Protein AF-A0A2V8SUB5-F1 (afdb_monomer)

Nearest PDB structures (foldseek):
  7oky-assembly1_O  TM=3.556E-01  e=3.088E+00  Homo sapiens

Solvent-accessible surface area (backbone atoms only — not comparable to full-atom values): 8252 Å² total; per-residue (Å²): 115,74,67,60,56,53,50,52,52,52,50,54,54,56,58,64,65,64,72,72,76,71,86,78,77,89,71,86,48,48,80,43,78,40,95,49,58,37,26,51,75,94,45,80,44,70,53,44,54,32,37,39,30,78,46,75,82,51,97,53,35,32,38,43,32,47,29,37,70,86,77,71,47,71,51,76,44,58,22,38,53,46,82,66,74,36,83,55,72,74,39,82,38,69,48,77,56,97,90,40,40,28,57,41,34,41,38,28,52,73,38,23,29,32,53,71,61,80,74,76,78,78,75,86,82,84,85,89,91,82,86,75,92,76,136

Foldseek 3Di:
DVVVVVVVVVVVVVVVVVVPPPPDDDAPWDKDFAQAWADEAPDTDGGGIWTWDWADPDPFKIKIWIADPPPRDIDIFIWTFDDDQDADAWDFDWDADPNHTYRAWIHHRGTIIGTDHDDDPPPPPDDDDDDDDDD

pLDDT: mean 79.71, std 17.34, range [40.88, 96.88]

Mean predicted aligned error: 13.2 Å

Structure (mmCIF, N/CA/C/O backbone):
data_AF-A0A2V8SUB5-F1
#
_entry.id   AF-A0A2V8SUB5-F1
#
loop_
_atom_site.group_PDB
_atom_site.id
_atom_site.type_symbol
_atom_site.label_atom_id
_atom_site.label_alt_id
_atom_site.label_comp_id
_atom_site.label_asym_id
_atom_site.label_entity_id
_atom_site.label_seq_id
_atom_site.pdbx_PDB_ins_code
_atom_site.Cartn_x
_atom_site.Cartn_y
_atom_site.Cartn_z
_atom_site.occupancy
_atom_site.B_iso_or_equiv
_atom_site.auth_seq_id
_atom_site.auth_comp_id
_atom_site.auth_asym_id
_atom_site.auth_atom_id
_atom_site.pdbx_PDB_model_num
ATOM 1 N N . MET A 1 1 ? 28.743 40.360 -40.166 1.00 56.12 1 MET A N 1
ATOM 2 C CA . MET A 1 1 ? 28.115 40.719 -38.870 1.00 56.12 1 MET A CA 1
ATOM 3 C C . MET A 1 1 ? 26.658 40.257 -38.737 1.00 56.12 1 MET A C 1
ATOM 5 O O . MET A 1 1 ? 26.327 39.725 -37.691 1.00 56.12 1 MET A O 1
ATOM 9 N N . LYS A 1 2 ? 25.806 40.342 -39.776 1.00 59.09 2 LYS A N 1
ATOM 10 C CA . LYS A 1 2 ? 24.387 39.904 -39.707 1.00 59.09 2 LYS A CA 1
ATOM 11 C C . LYS A 1 2 ? 24.173 38.422 -39.325 1.00 59.09 2 LYS A C 1
ATOM 13 O O . LYS A 1 2 ? 23.242 38.112 -38.596 1.00 59.09 2 LYS A O 1
ATOM 18 N N . LYS A 1 3 ? 25.071 37.521 -39.749 1.00 66.75 3 LYS A N 1
ATOM 19 C CA . LYS A 1 3 ? 24.977 36.076 -39.457 1.00 66.75 3 LYS A CA 1
ATOM 20 C C . LYS A 1 3 ? 25.212 35.723 -37.979 1.00 66.75 3 LYS A C 1
ATOM 22 O O . LYS A 1 3 ? 24.627 34.768 -37.493 1.00 66.75 3 LYS A O 1
ATOM 27 N N . PHE A 1 4 ? 26.011 36.513 -37.255 1.00 75.62 4 PHE A N 1
ATOM 28 C CA . PHE A 1 4 ? 26.284 36.275 -35.830 1.00 75.62 4 PHE A CA 1
ATOM 29 C C . PHE A 1 4 ? 25.081 36.620 -34.946 1.00 75.62 4 PHE A C 1
ATOM 31 O O . PHE A 1 4 ? 24.773 35.877 -34.021 1.00 75.62 4 PHE A O 1
ATOM 38 N N . ILE A 1 5 ? 24.353 37.686 -35.291 1.00 76.75 5 ILE A N 1
ATOM 39 C CA . ILE A 1 5 ? 23.110 38.084 -34.611 1.00 76.75 5 ILE A CA 1
ATOM 40 C C . ILE A 1 5 ? 22.024 37.020 -34.809 1.00 76.75 5 ILE A C 1
ATOM 42 O O . ILE A 1 5 ? 21.286 36.693 -33.886 1.00 76.75 5 ILE A O 1
ATOM 46 N N . GLN A 1 6 ? 21.954 36.432 -36.006 1.00 80.38 6 GLN A N 1
ATOM 47 C CA . GLN A 1 6 ? 20.995 35.370 -36.301 1.00 80.38 6 GLN A CA 1
ATOM 48 C C . GLN A 1 6 ? 21.301 34.089 -35.514 1.00 80.38 6 GLN A C 1
ATOM 50 O O . GLN A 1 6 ? 20.382 33.466 -34.993 1.00 80.38 6 GLN A O 1
ATOM 55 N N . ILE A 1 7 ? 22.581 33.726 -35.379 1.00 82.50 7 ILE A N 1
ATOM 56 C CA . ILE A 1 7 ? 23.005 32.564 -34.587 1.00 82.50 7 ILE A CA 1
ATOM 57 C C . ILE A 1 7 ? 22.720 32.785 -33.097 1.00 82.50 7 ILE 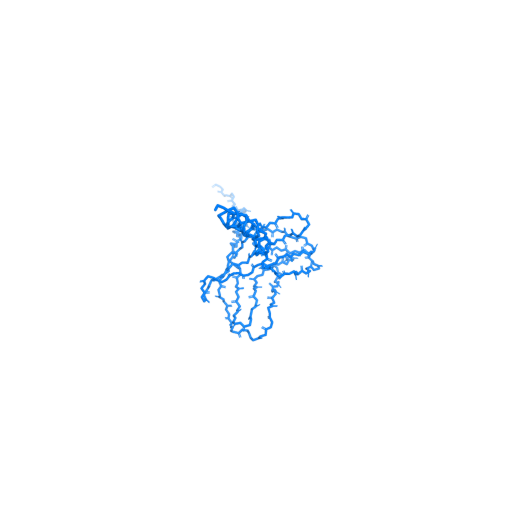A C 1
ATOM 59 O O . ILE A 1 7 ? 22.190 31.882 -32.457 1.00 82.50 7 ILE A O 1
ATOM 63 N N . SER A 1 8 ? 22.999 33.974 -32.545 1.00 81.31 8 SER A N 1
ATOM 64 C CA . SER A 1 8 ? 22.710 34.239 -31.128 1.00 81.31 8 SER A CA 1
ATOM 65 C C . SER A 1 8 ? 21.207 34.264 -30.848 1.00 81.31 8 SER A C 1
ATOM 67 O O . SER A 1 8 ? 20.776 33.732 -29.834 1.00 81.31 8 SER A O 1
ATOM 69 N N . ALA A 1 9 ? 20.399 34.819 -31.758 1.00 82.81 9 ALA A N 1
ATOM 70 C CA . ALA A 1 9 ? 18.943 34.805 -31.636 1.00 82.81 9 ALA A CA 1
ATOM 71 C C . ALA A 1 9 ? 18.378 33.377 -31.686 1.00 82.81 9 ALA A C 1
ATOM 73 O O . ALA A 1 9 ? 17.504 33.038 -30.889 1.00 82.81 9 ALA A O 1
ATOM 74 N N . LEU A 1 10 ? 18.910 32.525 -32.571 1.00 81.56 10 LEU A N 1
ATOM 75 C CA . LEU A 1 10 ? 18.506 31.122 -32.654 1.00 81.56 10 LEU A CA 1
ATOM 76 C C . LEU A 1 10 ? 18.893 30.350 -31.385 1.00 81.56 10 LEU A C 1
ATOM 78 O O . LEU A 1 10 ? 18.103 29.550 -30.894 1.00 81.56 10 LEU A O 1
ATOM 82 N N . LEU A 1 11 ? 20.083 30.617 -30.836 1.00 81.75 11 LEU A N 1
ATOM 83 C CA . LEU A 1 11 ? 20.579 29.965 -29.625 1.00 81.75 11 LEU A CA 1
ATOM 84 C C . LEU A 1 11 ? 19.766 30.376 -28.388 1.00 81.75 11 LEU A C 1
ATOM 86 O O . LEU A 1 11 ? 19.362 29.513 -27.612 1.00 81.75 11 LEU A O 1
ATOM 90 N N . SER A 1 12 ? 19.446 31.667 -28.244 1.00 78.62 12 SER A N 1
ATOM 91 C CA . SER A 1 12 ? 18.570 32.166 -27.176 1.00 78.62 12 SER A CA 1
ATOM 92 C C . SER A 1 12 ? 17.159 31.584 -27.269 1.00 78.62 12 SER A C 1
ATOM 94 O O . SER A 1 12 ? 16.568 31.236 -26.249 1.00 78.62 12 SER A O 1
ATOM 96 N N . LEU A 1 13 ? 16.632 31.424 -28.488 1.00 76.62 13 LEU A N 1
ATOM 97 C CA . LEU A 1 13 ? 15.332 30.796 -28.708 1.00 76.62 13 LEU A CA 1
ATOM 98 C C . LEU A 1 13 ? 15.346 29.315 -28.295 1.00 76.62 13 LEU A C 1
ATOM 100 O O . LEU A 1 13 ? 14.406 28.845 -27.664 1.00 76.62 13 LEU A O 1
ATOM 104 N N . LEU A 1 14 ? 16.435 28.595 -28.576 1.00 79.06 14 LEU A 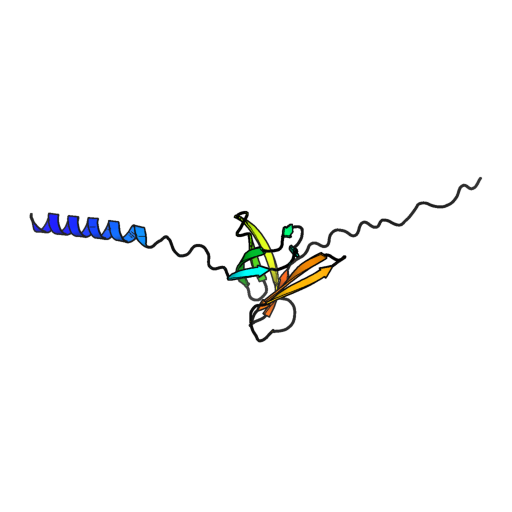N 1
ATOM 105 C CA . LEU A 1 14 ? 16.594 27.180 -28.226 1.00 79.06 14 LEU A CA 1
ATOM 106 C C . LEU A 1 14 ? 16.687 26.952 -26.707 1.00 79.06 14 LEU A C 1
ATOM 108 O O . LEU A 1 14 ? 16.159 25.963 -26.199 1.00 79.06 14 LEU A O 1
ATOM 112 N N . VAL A 1 15 ? 17.295 27.883 -25.962 1.00 71.00 15 VAL A N 1
ATOM 113 C CA . VAL A 1 15 ? 17.348 27.828 -24.489 1.00 71.00 15 VAL A CA 1
ATOM 114 C C . VAL A 1 15 ? 15.955 28.008 -23.870 1.00 71.00 15 VAL A C 1
ATOM 116 O O . VAL A 1 15 ? 15.626 27.312 -22.911 1.00 71.00 15 VAL A O 1
ATOM 119 N N . LEU A 1 16 ? 15.099 28.859 -24.448 1.00 68.00 16 LEU A N 1
ATOM 120 C CA . LEU A 1 16 ? 13.736 29.089 -23.945 1.00 68.00 16 LEU A CA 1
ATOM 121 C C . LEU A 1 16 ? 12.828 27.854 -24.076 1.00 68.00 16 LEU A C 1
ATOM 123 O O . LEU A 1 16 ? 11.980 27.631 -23.215 1.00 68.00 16 LEU A O 1
ATOM 127 N N . PHE A 1 17 ? 13.029 27.011 -25.094 1.00 65.88 17 PHE A N 1
ATOM 128 C CA . PHE A 1 17 ? 12.235 25.788 -25.276 1.00 65.88 17 PHE A CA 1
ATOM 129 C C . PHE A 1 17 ? 12.621 24.634 -24.334 1.00 65.88 17 PHE A C 1
ATOM 131 O O . PHE A 1 17 ? 11.826 23.715 -24.152 1.00 65.88 17 PHE A O 1
ATOM 138 N N . ASN A 1 18 ? 13.794 24.673 -23.693 1.00 60.62 18 ASN A N 1
ATOM 139 C CA . ASN A 1 18 ? 14.250 23.580 -22.823 1.00 60.62 18 ASN A CA 1
ATOM 140 C C . ASN A 1 18 ? 13.660 23.617 -21.400 1.00 60.62 18 ASN A C 1
ATOM 142 O O . ASN A 1 18 ? 13.695 22.608 -20.701 1.00 60.62 18 ASN A O 1
ATOM 146 N N . VAL A 1 19 ? 13.078 24.738 -20.958 1.00 60.09 19 VAL A N 1
ATOM 147 C CA . VAL A 1 19 ? 12.559 24.869 -19.578 1.00 60.09 19 VAL A CA 1
ATOM 148 C C . VAL A 1 19 ? 11.167 24.233 -19.411 1.00 60.09 19 VAL A C 1
ATOM 150 O O . VAL A 1 19 ? 10.768 23.889 -18.302 1.00 60.09 19 VAL A O 1
ATOM 153 N N . ALA A 1 20 ? 10.433 24.005 -20.505 1.00 58.03 20 ALA A N 1
ATOM 154 C CA . ALA A 1 20 ? 9.051 23.518 -20.458 1.00 58.03 20 ALA A CA 1
ATOM 155 C C . ALA A 1 20 ? 8.903 21.985 -20.331 1.00 58.03 20 ALA A C 1
ATOM 157 O O . ALA A 1 20 ? 7.803 21.504 -20.077 1.00 58.03 20 ALA A O 1
ATOM 158 N N . ALA A 1 21 ? 9.977 21.202 -20.485 1.00 56.97 21 ALA A N 1
ATOM 159 C CA . ALA A 1 21 ? 9.886 19.736 -20.559 1.00 56.97 21 ALA A CA 1
ATOM 160 C C . ALA A 1 21 ? 9.977 19.001 -19.200 1.00 56.97 21 ALA A C 1
ATOM 162 O O . ALA A 1 21 ? 9.869 17.779 -19.161 1.00 56.97 21 ALA A O 1
ATOM 163 N N . SER A 1 22 ? 10.173 19.713 -18.085 1.00 54.91 22 SER A N 1
ATOM 164 C CA . SER A 1 22 ? 10.428 19.102 -16.763 1.00 54.91 22 SER A CA 1
ATOM 165 C C . SER A 1 22 ? 9.156 18.795 -15.946 1.00 54.91 22 SER A C 1
ATOM 167 O O . SER A 1 22 ? 9.177 18.014 -14.994 1.00 54.91 22 SER A O 1
ATOM 169 N N . VAL A 1 23 ? 8.007 19.367 -16.313 1.00 53.19 23 VAL A N 1
ATOM 170 C CA . VAL A 1 23 ? 6.792 19.337 -15.477 1.00 53.19 23 VAL A CA 1
ATOM 171 C C . VAL A 1 23 ? 5.870 18.181 -15.884 1.00 53.19 23 VAL A C 1
ATOM 173 O O . VAL A 1 23 ? 4.789 18.394 -16.417 1.00 53.19 23 VAL A O 1
ATOM 176 N N . GLY A 1 24 ? 6.307 16.932 -15.701 1.00 51.09 24 GLY A N 1
ATOM 177 C CA . GLY A 1 24 ? 5.472 15.783 -16.097 1.00 51.09 24 GLY A CA 1
ATOM 178 C C . GLY A 1 24 ? 5.771 14.431 -15.453 1.00 51.09 24 GLY A C 1
ATOM 179 O O . GLY A 1 24 ? 5.019 13.489 -15.675 1.00 51.09 24 GLY A O 1
ATOM 180 N N . GLN A 1 25 ? 6.831 14.299 -14.652 1.00 45.91 25 GLN A N 1
ATOM 181 C CA . GLN A 1 25 ? 7.269 12.990 -14.139 1.00 45.91 25 GLN A CA 1
ATOM 182 C C . GLN A 1 25 ? 6.953 12.711 -12.658 1.00 45.91 25 GLN A C 1
ATOM 184 O O . GLN A 1 25 ? 7.345 11.660 -12.159 1.00 45.91 25 GLN A O 1
ATOM 189 N N . SER A 1 26 ? 6.272 13.594 -11.916 1.00 47.81 26 SER A N 1
ATOM 190 C CA . SER A 1 26 ? 6.350 13.524 -10.443 1.00 47.81 26 SER A CA 1
ATOM 191 C C . SER A 1 26 ? 5.401 12.554 -9.720 1.00 47.81 26 SER A C 1
ATOM 193 O O . SER A 1 26 ? 5.591 12.355 -8.523 1.00 47.81 26 SER A O 1
ATOM 195 N N . ASN A 1 27 ? 4.430 11.892 -10.363 1.00 52.06 27 ASN A N 1
ATOM 196 C CA . ASN A 1 27 ? 3.442 11.081 -9.628 1.00 52.06 27 ASN A CA 1
ATOM 197 C C . ASN A 1 27 ? 3.008 9.790 -10.350 1.00 52.06 27 ASN A C 1
ATOM 199 O O . ASN A 1 27 ? 1.827 9.599 -10.614 1.00 52.06 27 ASN A O 1
ATOM 203 N N . PHE A 1 28 ? 3.934 8.866 -10.630 1.00 67.31 28 PHE A N 1
ATOM 204 C CA . PHE A 1 28 ? 3.570 7.501 -11.047 1.00 67.31 28 PHE A 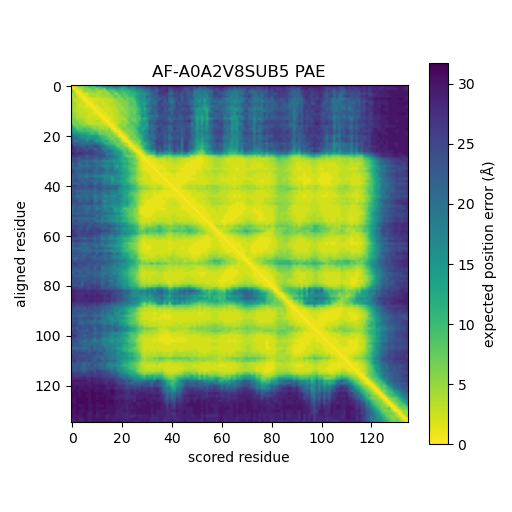CA 1
ATOM 205 C C . PHE A 1 28 ? 2.976 6.717 -9.862 1.00 67.31 28 PHE A C 1
ATOM 207 O O . PHE A 1 28 ? 3.663 5.954 -9.187 1.00 67.31 28 PHE A O 1
ATOM 214 N N . GLY A 1 29 ? 1.701 6.959 -9.571 1.00 79.12 29 GLY A N 1
ATOM 215 C CA . GLY A 1 29 ? 0.887 6.172 -8.652 1.00 79.12 29 GLY A CA 1
ATOM 216 C C . GLY A 1 29 ? -0.353 5.628 -9.354 1.00 79.12 29 GLY A C 1
ATOM 217 O O . GLY A 1 29 ? -0.684 6.044 -10.458 1.00 79.12 29 GLY A O 1
ATOM 218 N N . THR A 1 30 ? -1.006 4.653 -8.734 1.00 89.19 30 THR A N 1
ATOM 219 C CA . THR A 1 30 ? -2.296 4.117 -9.176 1.00 89.19 30 THR A CA 1
ATOM 220 C C . THR A 1 30 ? -3.401 4.736 -8.338 1.00 89.19 30 THR A C 1
ATOM 222 O O . THR A 1 30 ? -3.360 4.626 -7.111 1.00 89.19 30 THR A O 1
ATOM 225 N N . ASP A 1 31 ? -4.381 5.347 -8.996 1.00 92.75 31 ASP A N 1
ATOM 226 C CA . ASP A 1 31 ? -5.600 5.823 -8.350 1.00 92.75 31 ASP A CA 1
ATOM 227 C C . ASP A 1 31 ? -6.466 4.633 -7.924 1.00 92.75 31 ASP A C 1
ATOM 229 O O . ASP A 1 31 ? -6.762 3.736 -8.719 1.00 92.75 31 ASP A O 1
ATOM 233 N N . VAL A 1 32 ? -6.867 4.611 -6.655 1.00 93.00 32 VAL A N 1
ATOM 234 C CA . VAL A 1 32 ? -7.738 3.578 -6.093 1.00 93.00 32 VAL A CA 1
ATOM 235 C C . VAL A 1 32 ? -8.837 4.212 -5.251 1.00 93.00 32 VAL A C 1
ATOM 237 O O . VAL A 1 32 ? -8.583 5.099 -4.440 1.00 93.00 32 VAL A O 1
ATOM 240 N N . ASN A 1 33 ? -10.057 3.705 -5.403 1.00 95.94 33 ASN A N 1
ATOM 241 C CA . ASN A 1 33 ? -11.172 4.029 -4.523 1.00 95.94 33 ASN A CA 1
ATOM 242 C C . ASN A 1 33 ? -11.349 2.896 -3.502 1.00 95.94 33 ASN A C 1
ATOM 244 O O . ASN A 1 33 ? -11.544 1.738 -3.884 1.00 95.94 33 ASN A O 1
ATOM 248 N N . ILE A 1 34 ? -11.254 3.213 -2.209 1.00 96.12 34 ILE A N 1
ATOM 249 C CA . ILE A 1 34 ? -11.433 2.251 -1.115 1.00 96.12 34 ILE A CA 1
ATOM 250 C C . ILE A 1 34 ? -12.739 2.597 -0.380 1.00 96.12 34 ILE A C 1
ATOM 252 O O . ILE A 1 34 ? -12.796 3.613 0.314 1.00 96.12 34 ILE A O 1
ATOM 256 N N . PRO A 1 35 ? -13.796 1.766 -0.482 1.00 96.69 35 PRO A N 1
ATOM 257 C CA . PRO A 1 35 ? -15.146 2.117 -0.026 1.00 96.69 35 PRO A CA 1
ATOM 258 C C . PRO A 1 35 ? -15.381 1.886 1.479 1.00 96.69 35 PRO A C 1
ATOM 260 O O . PRO A 1 35 ? -16.519 1.760 1.928 1.00 96.69 35 PRO A O 1
ATOM 263 N N . PHE A 1 36 ? -14.320 1.768 2.275 1.00 96.88 36 PHE A N 1
ATOM 264 C CA . PHE A 1 36 ? -14.393 1.547 3.717 1.00 96.88 36 PHE A CA 1
ATOM 265 C C . PHE A 1 36 ? -13.179 2.152 4.422 1.00 96.88 36 PHE A C 1
ATOM 267 O O . PHE A 1 36 ? -12.109 2.254 3.831 1.00 96.88 36 PHE A O 1
ATOM 274 N N . ALA A 1 37 ? -13.334 2.487 5.703 1.00 96.69 37 ALA A N 1
ATOM 275 C CA . ALA A 1 37 ? -12.208 2.868 6.547 1.00 96.69 37 ALA A CA 1
ATOM 276 C C . ALA A 1 37 ? -11.264 1.676 6.780 1.00 96.69 37 ALA A C 1
ATOM 278 O O . ALA A 1 37 ? -11.708 0.528 6.928 1.00 96.69 37 ALA A O 1
ATOM 279 N N . PHE A 1 38 ? -9.963 1.950 6.805 1.00 96.38 38 PHE A N 1
ATOM 280 C CA . PHE A 1 38 ? -8.913 0.947 6.953 1.00 96.38 38 PHE A CA 1
ATOM 281 C C . PHE A 1 38 ? -7.692 1.512 7.680 1.00 96.38 38 PHE A C 1
ATOM 283 O O . PHE A 1 38 ? -7.524 2.719 7.814 1.00 96.38 38 PHE A O 1
ATOM 290 N N . ASN A 1 39 ? -6.819 0.621 8.131 1.00 95.00 39 ASN A N 1
ATOM 291 C CA . ASN A 1 39 ? -5.580 0.957 8.815 1.00 95.00 39 ASN A CA 1
ATOM 292 C C . ASN A 1 39 ? -4.365 0.433 8.051 1.00 95.00 39 ASN A C 1
ATOM 294 O O . ASN A 1 39 ? -4.423 -0.629 7.423 1.00 95.00 39 ASN A O 1
ATOM 298 N N . VAL A 1 40 ? -3.240 1.135 8.165 1.00 93.62 40 VAL A N 1
ATOM 299 C CA . VAL A 1 40 ? -1.929 0.690 7.681 1.00 93.62 40 VAL A CA 1
ATOM 300 C C . VAL A 1 40 ? -0.893 0.922 8.774 1.00 93.62 40 VAL A C 1
ATOM 302 O O . VAL A 1 40 ? -0.498 2.054 9.051 1.00 93.62 40 VAL A O 1
ATOM 305 N N . GLY A 1 41 ? -0.454 -0.165 9.416 1.00 88.94 41 GLY A N 1
ATOM 306 C CA . GLY A 1 41 ? 0.324 -0.060 10.651 1.00 88.94 41 GLY A CA 1
ATOM 307 C C . GLY A 1 41 ? -0.483 0.687 11.715 1.00 88.94 41 GLY A C 1
ATOM 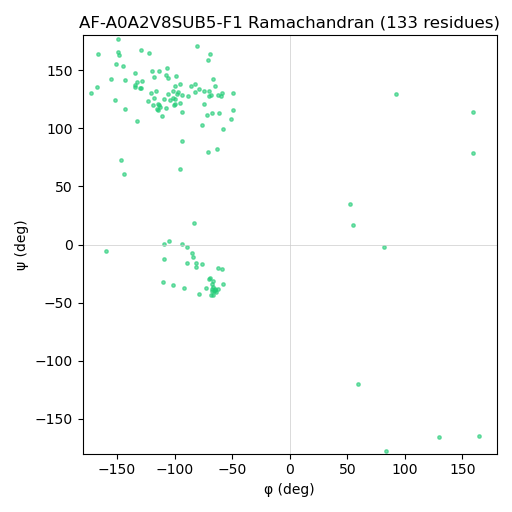308 O O . GLY A 1 41 ? -1.594 0.269 12.035 1.00 88.94 41 GLY A O 1
ATOM 309 N N . ASP A 1 42 ? 0.054 1.808 12.193 1.00 87.31 42 ASP A N 1
ATOM 310 C CA . ASP A 1 42 ? -0.553 2.633 13.248 1.00 87.31 42 ASP A CA 1
ATOM 311 C C . ASP A 1 42 ? -1.423 3.784 12.710 1.00 87.31 42 ASP A C 1
ATOM 313 O O . ASP A 1 42 ? -1.969 4.568 13.484 1.00 87.31 42 ASP A O 1
ATOM 317 N N . GLN A 1 43 ? -1.550 3.910 11.385 1.00 91.12 43 GLN A N 1
ATOM 318 C CA . GLN A 1 43 ? -2.293 4.995 10.749 1.00 91.12 43 GLN A CA 1
ATOM 319 C C . GLN A 1 43 ? -3.672 4.531 10.285 1.00 91.12 43 GLN A C 1
ATOM 321 O O . GLN A 1 43 ? -3.791 3.526 9.582 1.00 91.12 43 GLN A O 1
ATOM 326 N N . SER A 1 44 ? -4.697 5.318 10.608 1.00 93.50 44 SER A N 1
ATOM 327 C CA . SER A 1 44 ? -6.070 5.123 10.136 1.00 93.50 44 SER A CA 1
ATOM 328 C C . SER A 1 44 ? -6.402 6.025 8.947 1.00 93.50 44 SER A C 1
ATOM 330 O O . SER A 1 44 ? -5.957 7.175 8.867 1.00 93.50 44 SER A O 1
ATOM 332 N N . TYR A 1 45 ? -7.218 5.486 8.046 1.00 94.69 45 TYR A N 1
ATOM 333 C CA . TYR A 1 45 ? -7.673 6.095 6.804 1.00 94.69 45 TYR A CA 1
ATOM 334 C C . TYR A 1 45 ? -9.185 5.922 6.657 1.00 94.69 45 TYR A C 1
ATOM 336 O O . TYR A 1 45 ? -9.735 4.861 6.957 1.00 94.69 45 TYR A O 1
ATOM 344 N N . GLU A 1 46 ? -9.853 6.960 6.165 1.00 95.94 46 GLU A N 1
ATOM 345 C CA . GLU A 1 46 ? -11.291 6.938 5.886 1.00 95.94 46 GLU A CA 1
ATOM 346 C C . GLU A 1 46 ? -11.595 6.259 4.539 1.00 95.94 46 GLU A C 1
ATOM 348 O O . GLU A 1 46 ? -10.701 5.984 3.738 1.00 95.94 46 GLU A O 1
ATOM 353 N N . ALA A 1 47 ? -12.868 5.994 4.248 1.00 96.69 47 ALA A N 1
ATOM 354 C CA . ALA A 1 47 ? -13.257 5.609 2.891 1.00 96.69 47 ALA A CA 1
ATOM 355 C C . ALA A 1 47 ? -13.005 6.775 1.915 1.00 96.69 47 ALA A C 1
ATOM 357 O O . ALA A 1 47 ? -13.344 7.920 2.227 1.00 96.69 47 ALA A O 1
ATOM 358 N N . GLY A 1 48 ? -12.442 6.503 0.736 1.00 96.50 48 GLY A N 1
ATOM 359 C CA . GLY A 1 48 ? -12.156 7.558 -0.236 1.00 96.50 48 GLY A CA 1
ATOM 360 C C . GLY A 1 48 ? -11.191 7.174 -1.350 1.00 96.50 48 GLY A C 1
ATOM 361 O O . GLY A 1 48 ? -10.914 5.994 -1.583 1.00 96.50 48 GLY A O 1
ATOM 362 N N . ASP A 1 49 ? -10.703 8.208 -2.031 1.00 96.25 49 ASP A N 1
ATOM 363 C CA . ASP A 1 49 ? -9.782 8.114 -3.158 1.00 96.25 49 ASP A CA 1
ATOM 364 C C . ASP A 1 49 ? -8.334 8.314 -2.705 1.00 96.25 49 ASP A C 1
ATOM 366 O O . ASP A 1 49 ? -7.999 9.265 -1.989 1.00 96.25 49 ASP A O 1
ATOM 370 N N . TYR A 1 50 ? -7.471 7.409 -3.152 1.00 95.06 50 TYR A N 1
ATOM 371 C CA . TYR A 1 50 ? -6.068 7.355 -2.774 1.00 95.06 50 TYR A CA 1
ATOM 372 C C . TYR A 1 50 ? -5.183 7.147 -3.996 1.00 95.06 50 TYR A C 1
ATOM 374 O O . TYR A 1 50 ? -5.537 6.416 -4.918 1.00 95.06 50 TYR A O 1
ATOM 382 N N . ILE A 1 51 ? -3.983 7.719 -3.955 1.00 94.06 51 ILE A N 1
ATOM 383 C CA . ILE A 1 51 ? -2.911 7.421 -4.902 1.00 94.06 51 ILE A CA 1
ATOM 384 C C . ILE A 1 51 ? -1.943 6.461 -4.219 1.00 94.06 51 ILE A C 1
ATOM 386 O O . ILE A 1 51 ? -1.340 6.784 -3.191 1.00 94.06 51 ILE A O 1
ATOM 390 N N . LEU A 1 52 ? -1.771 5.277 -4.803 1.00 93.56 52 LEU A N 1
ATOM 391 C CA . LEU A 1 52 ? -0.832 4.272 -4.317 1.00 93.56 52 LEU A CA 1
ATOM 392 C C . LEU A 1 52 ? 0.417 4.220 -5.184 1.00 93.56 52 LEU A C 1
ATOM 394 O O . LEU A 1 52 ? 0.333 3.974 -6.385 1.00 93.56 52 LEU A O 1
ATOM 398 N N . LYS A 1 53 ? 1.593 4.380 -4.576 1.00 92.94 53 LYS A N 1
ATOM 399 C CA . LYS A 1 53 ? 2.881 4.221 -5.266 1.00 92.94 53 LYS A CA 1
ATOM 400 C C . LYS A 1 53 ? 3.597 3.001 -4.715 1.00 92.94 53 LYS A C 1
ATOM 402 O O . LYS A 1 53 ? 3.896 2.937 -3.526 1.00 92.94 53 LYS A O 1
ATOM 407 N N . PHE A 1 54 ? 3.840 2.025 -5.578 1.00 90.12 54 PHE A N 1
ATOM 408 C CA . PHE A 1 54 ? 4.527 0.790 -5.226 1.00 90.12 54 PHE A CA 1
ATOM 409 C C . PHE A 1 54 ? 5.930 0.802 -5.831 1.00 90.12 54 PHE A C 1
ATOM 411 O O . PHE A 1 54 ? 6.077 0.796 -7.052 1.00 90.12 54 PHE A O 1
ATOM 418 N N . GLU A 1 55 ? 6.956 0.777 -4.984 1.00 90.94 55 GLU A N 1
ATOM 419 C CA . GLU A 1 55 ? 8.356 0.825 -5.409 1.00 90.94 55 GLU A CA 1
ATOM 420 C C . GLU A 1 55 ? 9.099 -0.417 -4.922 1.00 90.94 55 GLU A C 1
ATOM 422 O O . GLU A 1 55 ? 9.026 -0.798 -3.756 1.00 90.94 55 GLU A O 1
ATOM 427 N N . ARG A 1 56 ? 9.824 -1.082 -5.823 1.00 88.12 56 ARG A N 1
ATOM 428 C CA . ARG A 1 56 ? 10.659 -2.241 -5.483 1.00 88.12 56 ARG A CA 1
ATOM 429 C C . ARG A 1 56 ? 12.112 -1.833 -5.392 1.00 88.12 56 ARG A C 1
ATOM 431 O O . ARG A 1 56 ? 12.670 -1.359 -6.374 1.00 88.12 56 ARG A O 1
ATOM 438 N N . PHE A 1 57 ? 12.735 -2.141 -4.260 1.00 85.25 57 PHE A N 1
ATOM 439 C CA . PHE A 1 57 ? 14.181 -1.995 -4.094 1.00 85.25 57 PHE A CA 1
ATOM 440 C C . PHE A 1 57 ? 14.922 -3.279 -4.456 1.00 85.25 57 PHE A C 1
ATOM 442 O O . PHE A 1 57 ? 16.017 -3.241 -5.007 1.00 85.25 57 PHE A O 1
ATOM 449 N N . SER A 1 58 ? 14.336 -4.433 -4.128 1.00 86.31 58 SER A N 1
ATOM 450 C CA . SER A 1 58 ? 14.949 -5.740 -4.352 1.00 86.31 58 SER A CA 1
ATOM 451 C C . SER A 1 58 ? 13.890 -6.814 -4.603 1.00 86.31 58 SER A C 1
ATOM 453 O O . SER A 1 58 ? 12.685 -6.574 -4.509 1.00 86.31 58 SER A O 1
ATOM 455 N N . ALA A 1 59 ? 14.332 -8.042 -4.882 1.00 83.12 59 ALA A N 1
ATOM 456 C CA . ALA A 1 59 ? 13.434 -9.193 -4.984 1.00 83.12 59 ALA A CA 1
ATOM 457 C C . ALA A 1 59 ? 12.693 -9.508 -3.664 1.00 83.12 59 ALA A C 1
ATOM 459 O O . ALA A 1 59 ? 11.675 -10.205 -3.680 1.00 83.12 59 ALA A O 1
ATOM 460 N N . GLY A 1 60 ? 13.218 -9.026 -2.531 1.00 88.75 60 GLY A N 1
ATOM 461 C CA . GLY A 1 60 ? 12.712 -9.299 -1.188 1.00 88.75 60 GLY A CA 1
ATOM 462 C C . GLY A 1 60 ? 12.030 -8.116 -0.502 1.00 88.75 60 GLY A C 1
ATOM 463 O O . GLY A 1 60 ? 11.368 -8.330 0.507 1.00 88.75 60 GLY A O 1
ATOM 464 N N . SER A 1 61 ? 12.160 -6.896 -1.026 1.00 91.00 61 SER A N 1
ATOM 465 C CA . SER A 1 61 ? 11.728 -5.684 -0.321 1.00 91.00 61 SER A CA 1
ATOM 466 C C . SER A 1 61 ? 11.134 -4.650 -1.269 1.00 91.00 61 SER A C 1
ATOM 468 O O . SER A 1 61 ? 11.621 -4.438 -2.384 1.00 91.00 61 SER A O 1
ATOM 470 N N . ALA A 1 62 ? 10.084 -3.989 -0.798 1.00 93.12 62 ALA A N 1
ATOM 471 C CA . ALA A 1 62 ? 9.374 -2.940 -1.511 1.00 93.12 62 ALA A CA 1
ATOM 472 C C . ALA A 1 62 ? 8.814 -1.909 -0.524 1.00 93.12 62 ALA A C 1
ATOM 474 O O . ALA A 1 62 ? 8.669 -2.198 0.662 1.00 93.12 62 ALA A O 1
ATOM 475 N N . THR A 1 63 ? 8.451 -0.733 -1.014 1.00 94.25 63 THR A N 1
ATOM 476 C CA . THR A 1 63 ? 7.652 0.259 -0.293 1.00 94.25 63 THR A CA 1
ATOM 477 C C . THR A 1 63 ? 6.300 0.447 -0.949 1.00 94.25 63 THR A C 1
ATOM 479 O O . THR A 1 63 ? 6.131 0.286 -2.160 1.00 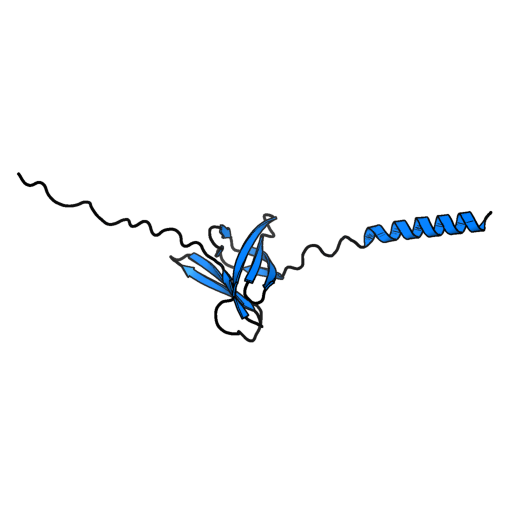94.25 63 THR A O 1
ATOM 482 N N . LEU A 1 64 ? 5.320 0.774 -0.114 1.00 94.19 64 LEU A N 1
ATOM 483 C CA . LEU A 1 64 ? 4.028 1.273 -0.547 1.00 94.19 64 LEU A CA 1
ATOM 484 C C . LEU A 1 64 ? 3.849 2.664 0.041 1.00 94.19 64 LEU A C 1
ATOM 486 O O . LEU A 1 64 ? 3.843 2.821 1.260 1.00 94.19 64 LEU A O 1
ATOM 490 N N . THR A 1 65 ? 3.687 3.654 -0.821 1.00 95.00 65 THR A N 1
ATOM 491 C CA . THR A 1 65 ? 3.259 4.994 -0.434 1.00 95.00 65 THR A CA 1
ATOM 492 C C . THR A 1 65 ? 1.764 5.117 -0.668 1.00 95.00 65 THR A C 1
ATOM 494 O O . THR A 1 65 ? 1.284 4.800 -1.756 1.00 95.00 65 THR A O 1
ATOM 497 N N . ILE A 1 66 ? 1.043 5.574 0.349 1.00 95.00 66 ILE A N 1
ATOM 498 C CA . ILE A 1 66 ? -0.398 5.811 0.329 1.00 95.00 66 ILE A CA 1
ATOM 499 C C . ILE A 1 66 ? -0.603 7.306 0.490 1.00 95.00 66 ILE A C 1
ATOM 501 O O . ILE A 1 66 ? -0.252 7.859 1.532 1.00 95.00 66 ILE A O 1
ATOM 505 N N . GLN A 1 67 ? -1.160 7.942 -0.534 1.00 94.69 67 GLN A N 1
ATOM 506 C CA . GLN A 1 67 ? -1.455 9.366 -0.541 1.00 94.69 67 GLN A CA 1
ATOM 507 C C . GLN A 1 67 ? -2.967 9.587 -0.592 1.00 94.69 67 GLN A C 1
ATOM 509 O O . GLN A 1 67 ? -3.634 9.148 -1.524 1.00 94.69 67 GLN A O 1
ATOM 514 N N . ASP A 1 68 ? -3.496 10.271 0.415 1.00 93.31 68 ASP A N 1
ATOM 515 C CA . ASP A 1 68 ? -4.877 10.743 0.483 1.00 93.31 68 ASP A CA 1
ATOM 516 C C . ASP A 1 68 ? -5.051 11.946 -0.454 1.00 93.31 68 ASP A C 1
ATOM 518 O O . ASP A 1 68 ? -4.367 12.963 -0.300 1.00 93.31 68 ASP A O 1
ATOM 522 N N . VAL A 1 69 ? -5.961 11.831 -1.424 1.00 91.25 69 VAL A N 1
ATOM 523 C CA . VAL A 1 69 ? -6.222 12.888 -2.415 1.00 91.25 69 VAL A CA 1
ATOM 524 C C . VAL A 1 69 ? -6.908 14.102 -1.780 1.00 91.25 69 VAL A C 1
ATOM 526 O O . VAL A 1 69 ? -6.704 15.227 -2.226 1.00 91.25 69 VAL A O 1
ATOM 529 N N . LYS A 1 70 ? -7.699 13.904 -0.721 1.00 89.00 70 LYS A N 1
ATOM 530 C CA . LYS A 1 70 ? -8.472 14.968 -0.068 1.00 89.00 70 LYS A CA 1
ATOM 531 C C . LYS A 1 70 ? -7.615 15.819 0.861 1.00 89.00 70 LYS A C 1
ATOM 533 O O . LYS A 1 70 ? -7.794 17.031 0.919 1.00 89.00 70 LYS A O 1
ATOM 538 N N . ASN A 1 71 ? -6.740 15.175 1.630 1.00 87.75 71 ASN A N 1
ATOM 539 C CA . ASN A 1 71 ? -5.992 15.831 2.706 1.00 87.75 71 ASN A CA 1
ATOM 540 C C . ASN A 1 71 ? -4.498 16.002 2.396 1.00 87.75 71 ASN A C 1
ATOM 542 O O . ASN A 1 71 ? -3.757 16.453 3.267 1.00 87.75 71 ASN A O 1
ATOM 546 N N . GLU A 1 72 ? -4.047 15.561 1.217 1.00 82.44 72 GLU A N 1
ATOM 547 C CA . GLU A 1 72 ? -2.638 15.534 0.789 1.00 82.44 72 GLU A CA 1
ATOM 548 C C . GLU A 1 72 ? -1.697 14.788 1.758 1.00 82.44 72 GLU A C 1
ATOM 550 O O . GLU A 1 72 ? -0.472 14.906 1.692 1.00 82.44 72 GLU A O 1
ATOM 555 N N . LYS A 1 73 ? -2.254 13.976 2.666 1.00 87.38 73 LYS A N 1
ATOM 556 C CA . LYS A 1 73 ? -1.479 13.173 3.613 1.00 87.38 73 LYS A CA 1
ATOM 557 C C . LYS A 1 73 ? -0.849 12.002 2.882 1.00 87.38 73 LYS A C 1
ATOM 559 O O . LYS A 1 73 ? -1.540 11.277 2.176 1.00 87.38 73 LYS A O 1
ATOM 564 N N . SER A 1 74 ? 0.441 11.782 3.105 1.00 91.25 74 SER A N 1
ATOM 565 C CA . SER A 1 74 ? 1.185 10.679 2.503 1.00 91.25 74 SER A CA 1
ATOM 566 C C . SER A 1 74 ? 1.940 9.894 3.568 1.00 91.25 74 SER A C 1
ATOM 568 O O . SER A 1 74 ? 2.590 10.484 4.431 1.00 91.25 74 SER A O 1
ATOM 570 N N . GLN A 1 75 ? 1.862 8.567 3.505 1.00 93.06 75 GLN A N 1
ATOM 571 C CA . GLN A 1 75 ? 2.655 7.666 4.338 1.00 93.06 75 GLN A CA 1
ATOM 572 C C . GLN A 1 75 ? 3.310 6.612 3.462 1.00 93.06 75 GLN A C 1
ATOM 574 O O . GLN A 1 75 ? 2.649 5.986 2.636 1.00 93.06 75 GLN A O 1
ATOM 579 N N . THR A 1 76 ? 4.593 6.364 3.699 1.00 93.81 76 THR A N 1
ATOM 580 C CA . THR A 1 76 ? 5.325 5.258 3.084 1.00 93.81 76 THR A CA 1
ATOM 581 C C . THR A 1 76 ? 5.558 4.162 4.113 1.00 93.81 76 THR A C 1
ATOM 583 O O . THR A 1 76 ? 6.063 4.422 5.204 1.00 93.81 76 THR A O 1
ATOM 586 N N . VAL A 1 77 ? 5.210 2.925 3.762 1.00 93.94 77 VAL A N 1
ATOM 587 C CA . VAL A 1 77 ? 5.440 1.740 4.594 1.00 93.94 77 VAL A CA 1
ATOM 588 C C . VAL A 1 77 ? 6.371 0.754 3.908 1.00 93.94 77 VAL A C 1
ATOM 590 O O . VAL A 1 77 ? 6.325 0.574 2.688 1.00 93.94 77 VAL A O 1
ATOM 593 N N . LEU A 1 78 ? 7.215 0.101 4.707 1.00 93.62 78 LEU A N 1
ATOM 594 C CA . LEU A 1 78 ? 8.102 -0.955 4.236 1.00 93.62 78 LEU A CA 1
ATOM 595 C C . LEU A 1 78 ? 7.344 -2.284 4.163 1.00 93.6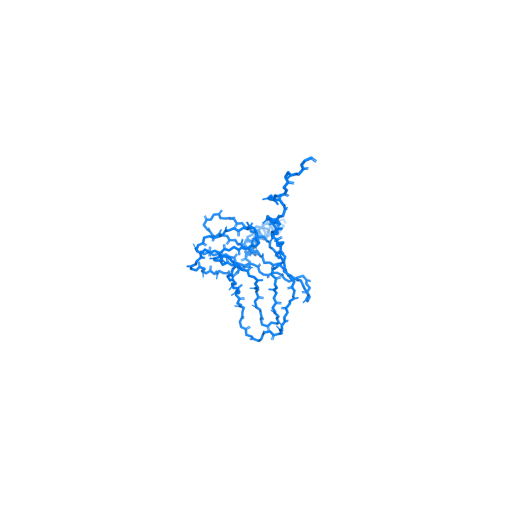2 78 LEU A C 1
ATOM 597 O O . LEU A 1 78 ? 6.580 -2.652 5.060 1.00 93.62 78 LEU A O 1
ATOM 601 N N . MET A 1 79 ? 7.592 -3.023 3.088 1.00 93.12 79 MET A N 1
ATOM 602 C CA . MET A 1 79 ? 7.025 -4.337 2.854 1.00 93.12 79 MET A CA 1
ATOM 603 C C . MET A 1 79 ? 8.121 -5.342 2.532 1.00 93.12 79 MET A C 1
ATOM 605 O O . MET A 1 79 ? 9.041 -5.068 1.757 1.00 93.12 79 MET A O 1
ATOM 609 N N . ASN A 1 80 ? 7.958 -6.547 3.063 1.00 93.06 80 ASN A N 1
ATOM 610 C CA . ASN A 1 80 ? 8.800 -7.681 2.726 1.00 93.06 80 ASN A CA 1
ATOM 611 C C . ASN A 1 80 ? 8.043 -8.641 1.821 1.00 93.06 80 ASN A C 1
ATOM 613 O O . ASN A 1 80 ? 6.843 -8.870 1.972 1.00 93.06 80 ASN A O 1
ATOM 617 N N . ALA A 1 81 ? 8.757 -9.225 0.874 1.00 90.06 81 ALA A N 1
ATOM 618 C CA . ALA A 1 81 ? 8.231 -10.291 0.055 1.00 90.06 81 ALA A CA 1
ATOM 619 C C . ALA A 1 81 ? 7.885 -11.495 0.943 1.00 90.06 81 ALA A C 1
ATOM 621 O O . ALA A 1 81 ? 8.715 -11.963 1.720 1.00 90.06 81 ALA A O 1
ATOM 622 N N . GLY A 1 82 ? 6.667 -12.008 0.814 1.00 79.12 82 GLY A N 1
ATOM 623 C CA . GLY A 1 82 ? 6.208 -13.154 1.588 1.00 79.12 82 GLY A CA 1
ATOM 624 C C . GLY A 1 82 ? 5.093 -13.899 0.870 1.00 79.12 82 GLY A C 1
ATOM 625 O O . GLY A 1 82 ? 4.232 -13.280 0.252 1.00 79.12 82 GLY A O 1
ATOM 626 N N . GLY A 1 83 ? 5.100 -15.228 0.971 1.00 69.69 83 GLY A N 1
ATOM 627 C CA . GLY A 1 83 ? 4.115 -16.104 0.334 1.00 69.69 83 GLY A CA 1
ATOM 628 C C . GLY A 1 83 ? 4.412 -16.446 -1.130 1.00 69.69 83 GLY A C 1
ATOM 629 O O . GLY A 1 83 ? 5.441 -16.062 -1.690 1.00 69.69 83 GLY A O 1
ATOM 630 N N . ASP A 1 84 ? 3.489 -17.196 -1.731 1.00 65.81 84 ASP A N 1
ATOM 631 C CA . ASP A 1 84 ? 3.643 -17.787 -3.059 1.00 65.81 84 ASP A CA 1
ATOM 632 C C . ASP A 1 84 ? 3.603 -16.766 -4.204 1.00 65.81 84 ASP A C 1
ATOM 634 O O . ASP A 1 84 ? 3.064 -15.654 -4.097 1.00 65.81 84 ASP A O 1
ATOM 638 N N . MET A 1 85 ? 4.165 -17.177 -5.345 1.00 67.88 85 MET A N 1
ATOM 639 C CA . MET A 1 85 ? 4.033 -16.456 -6.608 1.00 67.88 85 MET A CA 1
ATOM 640 C C . MET A 1 85 ? 2.554 -16.392 -6.997 1.00 67.88 85 MET A C 1
ATOM 642 O O . MET A 1 85 ? 1.927 -17.404 -7.301 1.00 67.88 85 MET A O 1
ATOM 646 N N . SER A 1 86 ? 1.994 -15.186 -6.994 1.00 66.00 86 SER A N 1
ATOM 647 C CA . SER A 1 86 ? 0.617 -14.946 -7.412 1.00 66.00 86 SER A CA 1
ATOM 648 C C . SER A 1 86 ? 0.619 -14.562 -8.885 1.00 66.00 86 SER A C 1
ATOM 650 O O . SER A 1 86 ? 1.126 -13.503 -9.229 1.00 66.00 86 SER A O 1
ATOM 652 N N . ARG A 1 87 ? 0.039 -15.388 -9.762 1.00 69.38 87 ARG A N 1
ATOM 653 C CA . ARG A 1 87 ? -0.244 -14.972 -11.145 1.00 69.38 87 ARG A CA 1
ATOM 654 C C . ARG A 1 87 ? -1.504 -14.106 -11.157 1.00 69.38 87 ARG A C 1
ATOM 656 O O . ARG A 1 87 ? -2.502 -14.483 -10.547 1.00 69.38 87 ARG A O 1
ATOM 663 N N . GLY A 1 88 ? -1.466 -12.974 -11.854 1.00 76.00 88 GLY A N 1
ATOM 664 C CA . GLY A 1 88 ? -2.631 -12.106 -12.054 1.00 76.00 88 GLY A CA 1
ATOM 665 C C . GLY A 1 88 ? -2.372 -10.641 -11.717 1.00 76.00 88 GLY A C 1
ATOM 66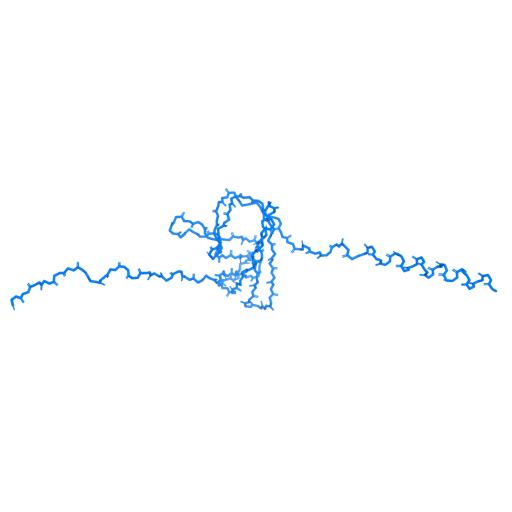6 O O . GLY A 1 88 ? -1.229 -10.217 -11.603 1.00 76.00 88 GLY A O 1
ATOM 667 N N . GLU A 1 89 ? -3.448 -9.874 -11.589 1.00 82.50 89 GLU A N 1
ATOM 668 C CA . GLU A 1 89 ? -3.429 -8.422 -11.384 1.00 82.50 89 GLU A CA 1
ATOM 669 C C . GLU A 1 89 ? -2.909 -8.003 -10.001 1.00 82.50 89 GLU A C 1
ATOM 671 O O . GLU A 1 89 ? -2.848 -8.800 -9.058 1.00 82.50 89 GLU A O 1
ATOM 676 N N . ILE A 1 90 ? -2.551 -6.721 -9.879 1.00 86.88 90 ILE A N 1
ATOM 677 C CA . ILE A 1 90 ? -2.189 -6.116 -8.597 1.00 86.88 90 ILE A CA 1
ATOM 678 C C . ILE A 1 90 ? -3.442 -6.040 -7.719 1.00 86.88 90 ILE A C 1
ATOM 680 O O . ILE A 1 90 ? -4.477 -5.544 -8.155 1.00 86.88 90 ILE A O 1
ATOM 684 N N . LYS A 1 91 ? -3.359 -6.533 -6.478 1.00 91.88 91 LYS A N 1
ATOM 685 C CA . LYS A 1 91 ? -4.473 -6.509 -5.519 1.00 91.88 91 LYS A CA 1
ATOM 686 C C . LYS A 1 91 ? -4.012 -6.042 -4.152 1.00 91.88 91 LYS A C 1
ATOM 688 O O . LYS A 1 91 ? -3.010 -6.527 -3.626 1.00 91.88 91 LYS A O 1
ATOM 693 N N . LEU A 1 92 ? -4.803 -5.166 -3.551 1.00 94.00 92 LEU A N 1
ATOM 694 C CA . LEU A 1 92 ? -4.701 -4.816 -2.141 1.00 94.00 92 LEU A CA 1
ATOM 695 C C . LEU A 1 92 ? -5.436 -5.876 -1.322 1.00 94.00 92 LEU A C 1
ATOM 697 O O . LEU A 1 92 ? -6.557 -6.258 -1.658 1.00 94.00 92 LEU A O 1
ATOM 701 N N . VAL A 1 93 ? -4.795 -6.384 -0.275 1.00 94.31 93 VAL A N 1
ATOM 702 C CA . VAL A 1 93 ? -5.367 -7.407 0.602 1.00 94.31 93 VAL A CA 1
ATOM 703 C C . VAL A 1 93 ? -5.574 -6.804 1.977 1.00 94.31 93 VAL A C 1
ATOM 705 O O . VAL A 1 93 ? -4.617 -6.378 2.627 1.00 94.31 93 VAL A O 1
ATOM 708 N N . PHE A 1 94 ? -6.833 -6.806 2.400 1.00 95.75 94 PHE A N 1
ATOM 709 C CA . PHE A 1 94 ? -7.250 -6.313 3.699 1.00 95.75 94 PHE A CA 1
ATOM 710 C C . PHE A 1 94 ? -7.665 -7.488 4.580 1.00 95.75 94 PHE A C 1
ATOM 712 O O . PHE A 1 94 ? -8.536 -8.262 4.185 1.00 95.75 94 PHE A O 1
ATOM 719 N N . ASP A 1 95 ? -7.068 -7.600 5.764 1.00 94.50 95 ASP A N 1
ATOM 720 C CA . ASP A 1 95 ? -7.487 -8.558 6.790 1.00 94.50 95 ASP A CA 1
ATOM 721 C C . ASP A 1 95 ? -8.195 -7.813 7.928 1.00 94.50 95 ASP A C 1
ATOM 723 O O . ASP A 1 95 ? -7.912 -6.643 8.196 1.00 94.50 95 ASP A O 1
ATOM 727 N N . THR A 1 96 ? -9.114 -8.489 8.612 1.00 94.12 96 THR A N 1
ATOM 728 C CA . THR A 1 96 ? -9.809 -7.927 9.776 1.00 94.12 96 THR A CA 1
ATOM 729 C C . THR A 1 96 ? -9.110 -8.368 11.060 1.00 94.12 96 THR A C 1
ATOM 731 O O . THR A 1 96 ? -9.014 -9.564 11.332 1.00 94.12 96 THR A O 1
ATOM 734 N N . LEU A 1 97 ? -8.659 -7.410 11.870 1.00 90.31 97 LEU A N 1
ATOM 735 C CA . LEU A 1 97 ? -8.064 -7.622 13.191 1.00 90.31 97 LEU A CA 1
ATOM 736 C C . LEU A 1 97 ? -8.867 -6.814 14.212 1.00 90.31 97 LEU A C 1
ATOM 738 O O . LEU A 1 97 ? -9.055 -5.615 14.032 1.00 90.31 97 LEU A O 1
ATOM 742 N N . GLU A 1 98 ? -9.387 -7.476 15.248 1.00 89.38 98 GLU A N 1
ATOM 743 C CA . GLU A 1 98 ? -10.170 -6.827 16.321 1.00 89.38 98 GLU A CA 1
ATOM 744 C C . GLU A 1 98 ? -11.345 -5.966 15.801 1.00 89.38 98 GLU A C 1
ATOM 746 O O . GLU A 1 98 ? -11.681 -4.923 16.351 1.00 89.38 98 GLU A O 1
ATOM 751 N N . GLY A 1 99 ? -11.980 -6.400 14.705 1.00 90.62 99 GLY A N 1
ATOM 752 C CA . GLY A 1 99 ? -13.102 -5.690 14.077 1.00 90.62 99 GLY A CA 1
ATOM 753 C C . GLY A 1 99 ? -12.704 -4.534 13.153 1.00 90.62 99 GLY A C 1
ATOM 754 O O . GLY A 1 99 ? -13.576 -3.947 12.516 1.00 90.62 99 GLY A O 1
ATOM 755 N N . GLN A 1 100 ? -11.410 -4.237 13.015 1.00 92.56 100 GLN A N 1
ATOM 756 C CA . GLN A 1 100 ? -10.893 -3.199 12.125 1.00 92.56 100 GLN A CA 1
ATOM 757 C C . GLN A 1 100 ? -10.201 -3.808 10.901 1.00 92.56 100 GLN A C 1
ATOM 759 O O . GLN A 1 100 ? -9.576 -4.865 10.987 1.00 92.56 100 GLN A O 1
ATOM 764 N N . ARG A 1 101 ? -10.306 -3.150 9.741 1.00 95.62 101 ARG A N 1
ATOM 765 C CA . ARG A 1 101 ? -9.666 -3.606 8.497 1.00 95.62 101 ARG A CA 1
ATOM 766 C C . ARG A 1 101 ? -8.257 -3.045 8.398 1.00 95.62 101 ARG A C 1
ATOM 768 O O . ARG A 1 101 ? -8.079 -1.837 8.474 1.00 95.62 101 ARG A O 1
ATOM 775 N N . TYR A 1 102 ? -7.277 -3.905 8.16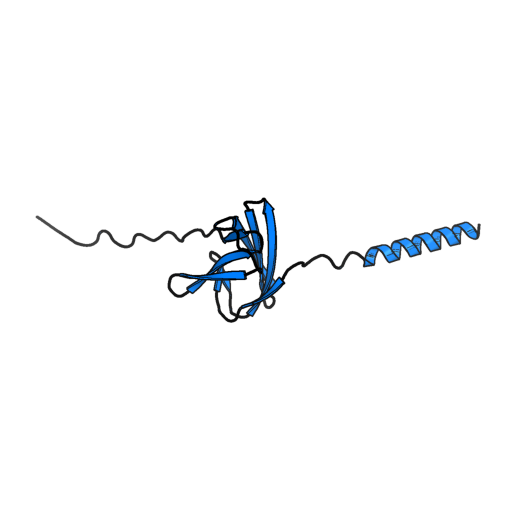2 1.00 95.75 102 TYR A N 1
ATOM 776 C CA . TYR A 1 102 ? -5.885 -3.524 7.959 1.00 95.75 102 TYR A CA 1
ATOM 777 C C . TYR A 1 102 ? -5.449 -3.890 6.553 1.00 95.75 102 TYR A C 1
ATOM 779 O O . TYR A 1 102 ? -5.646 -5.028 6.131 1.00 95.75 102 TYR A O 1
ATOM 787 N N . LEU A 1 103 ? -4.808 -2.963 5.842 1.00 95.31 103 LEU A N 1
ATOM 788 C CA . LEU A 1 103 ? -4.045 -3.321 4.654 1.00 95.31 103 LEU A CA 1
ATOM 789 C C . LEU A 1 103 ? -2.839 -4.138 5.118 1.00 95.31 103 LEU A C 1
ATOM 791 O O . LEU A 1 103 ? -1.965 -3.629 5.820 1.00 95.31 103 LEU A O 1
ATOM 795 N N . THR A 1 104 ? -2.808 -5.418 4.760 1.00 94.12 104 THR A N 1
ATOM 796 C CA . THR A 1 104 ? -1.781 -6.344 5.255 1.00 94.12 104 THR A CA 1
ATOM 797 C C . THR A 1 104 ? -0.817 -6.754 4.162 1.00 94.12 104 THR A C 1
ATOM 799 O O . THR A 1 104 ? 0.360 -7.001 4.439 1.00 94.12 104 THR A O 1
ATOM 802 N N . LYS A 1 105 ? -1.296 -6.847 2.915 1.00 94.25 105 LYS A N 1
ATOM 803 C CA . LYS A 1 105 ? -0.492 -7.308 1.782 1.00 94.25 105 LYS A CA 1
ATOM 804 C C . LYS A 1 105 ? -0.852 -6.579 0.495 1.00 94.25 105 LYS A C 1
ATOM 806 O O . LYS A 1 105 ? -1.997 -6.196 0.265 1.00 94.25 105 LYS A O 1
ATOM 811 N N . VAL A 1 106 ? 0.129 -6.512 -0.394 1.00 92.94 106 VAL A N 1
ATOM 812 C CA . VAL A 1 106 ? -0.037 -6.169 -1.805 1.00 92.94 106 VAL A CA 1
ATOM 813 C C . VAL A 1 106 ? 0.352 -7.391 -2.629 1.00 92.94 106 VAL A C 1
ATOM 815 O O . VAL A 1 106 ? 1.498 -7.849 -2.599 1.00 92.94 106 VAL A O 1
ATOM 818 N N . LYS A 1 107 ? -0.608 -7.951 -3.364 1.00 92.19 107 LYS A N 1
ATOM 819 C CA . LYS A 1 107 ? -0.346 -8.981 -4.372 1.00 92.19 107 LYS A CA 1
ATOM 820 C C . LYS A 1 107 ? 0.010 -8.300 -5.677 1.00 92.19 107 LYS A C 1
ATOM 822 O O . LYS A 1 107 ? -0.641 -7.345 -6.075 1.00 92.19 107 LYS A O 1
ATOM 827 N N . THR A 1 108 ? 1.026 -8.812 -6.348 1.00 88.12 108 THR A N 1
ATOM 828 C CA . THR A 1 108 ? 1.437 -8.370 -7.683 1.00 88.12 108 THR A CA 1
ATOM 829 C C . THR A 1 108 ? 1.570 -9.593 -8.593 1.00 88.12 108 THR A C 1
ATOM 831 O O . THR A 1 108 ? 1.667 -10.703 -8.060 1.00 88.12 108 THR A O 1
ATOM 834 N N . PRO A 1 109 ? 1.681 -9.418 -9.925 1.00 86.38 109 PRO A N 1
ATOM 835 C CA . PRO A 1 109 ? 1.839 -10.540 -10.854 1.00 86.38 109 PRO A CA 1
ATOM 836 C C . PRO A 1 109 ? 3.067 -11.426 -10.605 1.00 86.38 109 PRO A C 1
ATOM 838 O O . PRO A 1 109 ? 3.125 -12.555 -11.087 1.00 86.38 109 PRO A O 1
ATOM 841 N N . SER A 1 110 ? 4.085 -10.906 -9.912 1.00 83.75 110 SER A N 1
ATOM 842 C CA . SER A 1 110 ? 5.324 -11.640 -9.650 1.00 83.75 110 SER A CA 1
ATOM 843 C C . SER A 1 110 ? 5.391 -12.225 -8.243 1.00 83.75 110 SER A C 1
ATOM 845 O O . SER A 1 110 ? 5.980 -13.289 -8.049 1.00 83.75 110 SER A O 1
ATOM 847 N N . ARG A 1 111 ? 4.839 -11.532 -7.238 1.00 88.56 111 ARG A N 1
ATOM 848 C CA . ARG A 1 111 ? 4.949 -11.932 -5.828 1.00 88.56 111 ARG A CA 1
ATOM 849 C C . ARG A 1 111 ? 3.970 -11.184 -4.924 1.00 88.56 111 ARG A C 1
ATOM 851 O O . ARG A 1 111 ? 3.455 -10.124 -5.281 1.00 88.56 111 ARG A O 1
ATOM 858 N N . THR A 1 112 ? 3.769 -11.715 -3.728 1.00 92.38 112 THR A N 1
ATOM 859 C CA . THR A 1 112 ? 3.058 -11.037 -2.643 1.00 92.38 112 THR A CA 1
ATOM 860 C C . THR A 1 112 ? 4.048 -10.326 -1.712 1.00 92.38 112 THR A C 1
ATOM 862 O O . THR A 1 112 ? 5.112 -10.858 -1.396 1.00 92.38 112 THR A O 1
ATOM 865 N N . PHE A 1 113 ? 3.707 -9.108 -1.292 1.00 92.56 113 PHE A N 1
ATOM 866 C CA . PHE A 1 113 ? 4.465 -8.294 -0.342 1.00 92.56 113 PHE A CA 1
ATOM 867 C C . PHE A 1 113 ? 3.594 -8.054 0.886 1.00 92.56 113 PHE A C 1
ATOM 869 O O . PHE A 1 113 ? 2.457 -7.614 0.746 1.00 92.56 113 PHE A O 1
ATOM 876 N N . ALA A 1 114 ? 4.101 -8.372 2.072 1.00 93.75 114 ALA A N 1
ATOM 877 C CA . ALA A 1 114 ? 3.430 -8.141 3.342 1.00 93.75 114 ALA A CA 1
ATOM 878 C C . ALA A 1 114 ? 3.974 -6.868 3.994 1.00 93.75 114 ALA A C 1
ATOM 880 O O . ALA A 1 114 ? 5.187 -6.652 4.025 1.00 93.75 114 ALA A O 1
ATOM 881 N N . ILE A 1 115 ? 3.074 -6.046 4.526 1.00 92.25 115 ILE A N 1
ATOM 882 C CA . ILE A 1 115 ? 3.429 -4.854 5.293 1.00 92.25 115 ILE A CA 1
ATOM 883 C C . ILE A 1 115 ? 4.025 -5.293 6.627 1.00 92.25 115 ILE A C 1
ATOM 885 O O . ILE A 1 115 ? 3.484 -6.163 7.315 1.00 92.25 115 ILE A O 1
ATOM 889 N N . ILE A 1 116 ? 5.159 -4.695 6.983 1.00 86.25 116 ILE A N 1
ATOM 890 C CA . ILE A 1 116 ? 5.806 -4.942 8.267 1.00 86.25 116 ILE A CA 1
ATOM 891 C C . ILE A 1 116 ? 5.015 -4.175 9.325 1.00 86.25 116 ILE A C 1
ATOM 893 O O . ILE A 1 116 ? 5.118 -2.956 9.423 1.00 86.25 116 ILE A O 1
ATOM 897 N N . MET A 1 117 ? 4.195 -4.889 10.092 1.00 78.75 117 MET A N 1
ATOM 898 C CA . MET A 1 117 ? 3.490 -4.314 11.234 1.00 78.75 117 MET A CA 1
ATOM 899 C C . MET A 1 117 ? 4.303 -4.536 12.503 1.00 78.75 117 MET A C 1
ATOM 901 O O . MET A 1 117 ? 4.648 -5.677 12.828 1.00 78.75 117 MET A O 1
ATOM 905 N N . ASN A 1 118 ? 4.534 -3.468 13.261 1.00 67.44 118 ASN A N 1
ATOM 906 C CA . ASN A 1 118 ? 4.860 -3.613 14.670 1.00 67.44 118 ASN A CA 1
ATOM 907 C C . ASN A 1 118 ? 3.564 -4.036 15.359 1.00 67.44 118 ASN A C 1
ATOM 909 O O . ASN A 1 118 ? 2.599 -3.280 15.385 1.00 67.44 118 ASN A O 1
ATOM 913 N N . LYS A 1 119 ? 3.491 -5.277 15.850 1.00 57.59 119 LYS A N 1
ATOM 914 C CA . LYS A 1 119 ? 2.353 -5.662 16.690 1.00 57.59 119 LYS A CA 1
ATOM 915 C C . LYS A 1 119 ? 2.358 -4.728 17.902 1.00 57.59 119 LYS A C 1
ATOM 917 O O . LYS A 1 119 ? 3.404 -4.655 18.548 1.00 57.59 119 LYS A O 1
ATOM 922 N N . PRO A 1 120 ? 1.245 -4.056 18.237 1.00 50.31 120 PRO A N 1
ATOM 923 C CA . PRO A 1 120 ? 1.162 -3.374 19.514 1.00 50.31 120 PRO A CA 1
ATOM 924 C C . PRO A 1 120 ? 1.377 -4.424 20.603 1.00 50.31 120 PRO A C 1
ATOM 926 O O . PRO A 1 120 ? 0.787 -5.512 20.554 1.00 50.31 120 PRO A O 1
ATOM 929 N N . ASP A 1 121 ? 2.279 -4.129 21.538 1.00 45.16 121 ASP A N 1
ATOM 930 C CA . ASP A 1 121 ? 2.551 -4.991 22.678 1.00 45.16 121 ASP A CA 1
ATOM 931 C C . ASP A 1 121 ? 1.220 -5.369 23.322 1.00 45.16 121 ASP A C 1
ATOM 933 O O . ASP A 1 121 ? 0.487 -4.516 23.829 1.00 45.16 121 ASP A O 1
ATOM 937 N N . LYS A 1 122 ? 0.888 -6.665 23.299 1.00 45.78 122 LYS A N 1
ATOM 938 C CA . LYS A 1 122 ? -0.193 -7.188 24.128 1.00 45.78 122 LYS A CA 1
ATOM 939 C C . LYS A 1 122 ? 0.176 -6.843 25.566 1.00 45.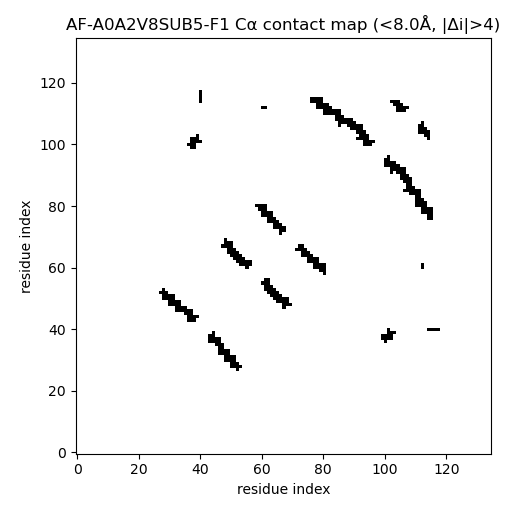78 122 LYS A C 1
ATOM 941 O O . LYS A 1 122 ? 0.982 -7.550 26.173 1.00 45.78 122 LYS A O 1
ATOM 946 N N . LYS A 1 123 ? -0.404 -5.771 26.120 1.00 41.31 123 LYS A N 1
ATOM 947 C CA . LYS A 1 123 ? -0.405 -5.528 27.562 1.00 41.31 123 LYS A CA 1
ATOM 948 C C . LYS A 1 123 ? -0.904 -6.818 28.207 1.00 41.31 123 LYS A C 1
ATOM 950 O O . LYS A 1 123 ? -2.080 -7.158 28.093 1.00 41.31 123 LYS A O 1
ATOM 955 N N . LYS A 1 124 ? 0.004 -7.549 28.856 1.00 44.47 124 LYS A N 1
ATOM 956 C CA . LYS A 1 124 ? -0.322 -8.621 29.796 1.00 44.47 124 LYS A CA 1
ATOM 957 C C . LYS A 1 124 ? -1.066 -7.981 30.969 1.00 44.47 124 LYS A C 1
ATOM 959 O O . LYS A 1 124 ? -0.473 -7.615 31.972 1.00 44.47 124 LYS A O 1
ATOM 964 N N . SER A 1 125 ? -2.362 -7.763 30.795 1.00 49.88 125 SER A N 1
ATOM 965 C CA . SER A 1 125 ? -3.296 -7.386 31.847 1.00 49.88 125 SER A CA 1
ATOM 966 C C . SER A 1 125 ? -3.917 -8.677 32.372 1.00 49.88 125 SER A C 1
ATOM 968 O O . SER A 1 125 ? -4.931 -9.129 31.844 1.00 49.88 125 SER A O 1
ATOM 970 N N . GLY A 1 126 ? -3.285 -9.296 33.369 1.00 50.41 126 GLY A N 1
ATOM 971 C CA . GLY A 1 126 ? -3.861 -10.449 34.062 1.00 50.41 126 GLY A CA 1
ATOM 972 C C . GLY A 1 126 ? -2.831 -11.309 34.787 1.00 50.41 126 GLY A C 1
ATOM 973 O O . GLY A 1 126 ? -2.438 -12.332 34.242 1.00 50.41 126 GLY A O 1
ATOM 974 N N . GLN A 1 127 ? -2.404 -10.849 35.967 1.00 47.53 127 GLN A N 1
ATOM 975 C CA . GLN A 1 127 ? -1.755 -11.539 37.107 1.00 47.53 127 GLN A CA 1
ATOM 976 C C . GLN A 1 127 ? -1.055 -10.410 37.893 1.00 47.53 127 GLN A C 1
ATOM 978 O O . GLN A 1 127 ? -0.223 -9.721 37.320 1.00 47.53 127 GLN A O 1
ATOM 983 N N . ASP A 1 128 ? -1.388 -10.019 39.120 1.00 47.38 128 ASP A N 1
ATOM 984 C CA . ASP A 1 128 ? -2.020 -10.723 40.226 1.00 47.38 128 ASP A CA 1
ATOM 985 C C . ASP A 1 128 ? -2.794 -9.716 41.090 1.00 47.38 128 ASP A C 1
ATOM 987 O O . ASP A 1 128 ? -2.239 -8.736 41.583 1.00 47.38 128 ASP A O 1
ATOM 991 N N . ALA A 1 129 ? -4.087 -9.956 41.283 1.00 51.16 129 ALA A N 1
ATOM 992 C CA . ALA A 1 129 ? -4.873 -9.294 42.316 1.00 51.16 129 ALA A CA 1
ATOM 993 C C . ALA A 1 129 ? -5.937 -10.269 42.827 1.00 51.16 129 ALA A C 1
ATOM 995 O O . ALA A 1 129 ? -7.113 -10.138 42.500 1.00 51.16 129 ALA A O 1
ATOM 996 N N . SER A 1 130 ? -5.524 -11.281 43.597 1.00 43.81 130 SER A N 1
ATOM 997 C CA . SER A 1 130 ? -6.373 -11.858 44.647 1.00 43.81 130 SER A CA 1
ATOM 998 C C . SER A 1 130 ? -5.639 -12.881 45.514 1.00 43.81 130 SER A C 1
ATOM 1000 O O . SER A 1 130 ? -5.083 -13.845 44.999 1.00 43.81 130 SER A O 1
ATOM 1002 N N . GLY A 1 131 ? -5.767 -12.698 46.830 1.00 40.88 131 GLY A N 1
ATOM 1003 C CA . GLY A 1 131 ? -5.548 -13.710 47.865 1.00 40.88 131 GLY A CA 1
ATOM 1004 C C . GLY A 1 131 ? -4.123 -13.733 48.420 1.00 40.88 131 GLY A C 1
ATOM 1005 O O . GLY A 1 131 ? -3.164 -13.809 47.676 1.00 40.88 131 GLY A O 1
ATOM 1006 N N . SER A 1 132 ? -3.872 -13.711 49.720 1.00 43.62 132 SER A N 1
ATOM 1007 C CA . SER A 1 132 ? -4.752 -13.748 50.878 1.00 43.62 132 SER A CA 1
ATOM 1008 C C . SER A 1 132 ? -3.886 -13.374 52.073 1.00 43.62 132 SER A C 1
ATOM 1010 O O . SER A 1 132 ? -2.783 -13.891 52.230 1.00 43.62 132 SER A O 1
ATOM 1012 N N . SER A 1 133 ? -4.408 -12.503 52.925 1.00 48.28 133 SER A N 1
ATOM 1013 C CA . SER A 1 133 ? -3.989 -12.378 54.315 1.00 48.28 133 SER A CA 1
ATOM 1014 C C . SER A 1 133 ? -3.966 -13.751 54.991 1.00 48.28 133 SER A C 1
ATOM 1016 O O . SER A 1 133 ? -4.960 -14.480 54.931 1.00 48.28 133 SER A O 1
ATOM 1018 N N . ALA A 1 134 ? -2.870 -14.068 55.668 1.00 50.84 134 ALA A N 1
ATOM 1019 C CA . ALA A 1 134 ? -2.839 -15.049 56.738 1.00 50.84 134 ALA A CA 1
ATOM 1020 C C . ALA A 1 134 ? -1.857 -14.546 57.804 1.00 50.84 134 ALA A C 1
ATOM 1022 O O . ALA A 1 134 ? -0.689 -14.339 57.492 1.00 50.84 134 ALA A O 1
ATOM 1023 N N . PHE A 1 135 ? -2.438 -14.292 58.981 1.00 48.94 135 PHE A N 1
ATOM 1024 C CA . PHE A 1 135 ? -1.904 -14.339 60.348 1.00 48.94 135 PHE A CA 1
ATOM 1025 C C . PHE A 1 135 ? -0.438 -13.971 60.604 1.00 48.94 135 PHE A C 1
ATOM 1027 O O . PHE A 1 135 ? 0.464 -14.721 60.178 1.00 48.94 135 PHE A O 1
#

Radius of gyration: 26.22 Å; Cα contacts (8 Å, |Δi|>4): 208; chains: 1; bounding box: 43×58×100 Å

Secondary structure (DSSP, 8-state):
-HHHHHHHHHHHHHHHHTGGGSTT-S---EEEEE-S-EEETTEEE-SEEEEEEEEESSSSEEEEEEEETTT--EEEEEEEE-S----SS-EEEEEEETTEEEEEEEE-SS-EEEE---PPP-----S--------

Sequence (135 aa):
MKKFIQISALLSLLVLFNVAASVGQSNFGTDVNIPFAFNVGDQSYEAGDYILKFERFSAGSATLTIQDVKNEKSQTVLMNAGGDMSRGEIKLVFDTLEGQRYLTKVKTPSRTFAIIMNKPDKKKSGQDASGSSAF